Protein AF-A0A8J3HD01-F1 (afdb_monomer)

Structure (mmCIF, N/CA/C/O backbone):
data_AF-A0A8J3HD01-F1
#
_entry.id   AF-A0A8J3HD01-F1
#
loop_
_atom_site.group_PDB
_atom_site.id
_atom_site.type_symbol
_atom_site.label_atom_id
_atom_site.label_alt_id
_atom_site.label_comp_id
_atom_site.label_asym_id
_atom_site.label_entity_id
_atom_site.label_seq_id
_atom_site.pdbx_PDB_ins_code
_atom_site.Cartn_x
_atom_site.Cartn_y
_atom_site.Cartn_z
_atom_site.occupancy
_atom_site.B_iso_or_equiv
_atom_site.auth_seq_id
_atom_site.auth_comp_id
_atom_site.auth_asym_id
_atom_site.auth_atom_id
_atom_site.pdbx_PDB_model_num
ATOM 1 N N . MET A 1 1 ? -0.142 12.625 21.806 1.00 66.31 1 MET A N 1
ATOM 2 C CA . MET A 1 1 ? -0.896 11.847 22.813 1.00 66.31 1 MET A CA 1
ATOM 3 C C . MET A 1 1 ? 0.107 11.122 23.702 1.00 66.31 1 MET A C 1
ATOM 5 O O . MET A 1 1 ? 1.236 10.951 23.248 1.00 66.31 1 MET A O 1
ATOM 9 N N . PRO A 1 2 ? -0.242 10.754 24.945 1.00 87.06 2 PRO A N 1
ATOM 10 C CA . PRO A 1 2 ? 0.583 9.859 25.759 1.00 87.06 2 PRO A CA 1
ATOM 11 C C . PRO A 1 2 ? 0.870 8.548 25.009 1.00 87.06 2 PRO A C 1
ATOM 13 O O . PRO A 1 2 ? 0.038 8.107 24.218 1.00 87.06 2 PRO A O 1
ATOM 16 N N . ALA A 1 3 ? 2.041 7.943 25.222 1.00 82.75 3 ALA A N 1
ATOM 17 C CA . ALA A 1 3 ? 2.450 6.726 24.508 1.00 82.75 3 ALA A CA 1
ATOM 18 C C . ALA A 1 3 ? 1.580 5.498 24.847 1.00 82.75 3 ALA A C 1
ATOM 20 O O . ALA A 1 3 ? 1.544 4.533 24.094 1.00 82.75 3 ALA A O 1
ATOM 21 N N . ASP A 1 4 ? 0.886 5.552 25.978 1.00 86.56 4 ASP A N 1
ATOM 22 C CA . ASP A 1 4 ? -0.001 4.537 26.538 1.00 86.56 4 ASP A CA 1
ATOM 23 C C . ASP A 1 4 ? -1.487 4.804 26.247 1.00 86.56 4 ASP A C 1
ATOM 25 O O . ASP A 1 4 ? -2.356 4.113 26.781 1.00 86.56 4 ASP A O 1
ATOM 29 N N . PHE A 1 5 ? -1.805 5.799 25.410 1.00 85.69 5 PHE A N 1
ATOM 30 C CA . PHE A 1 5 ? -3.188 6.055 25.026 1.00 85.69 5 PHE A CA 1
ATOM 31 C C . PHE A 1 5 ? -3.763 4.823 24.298 1.00 85.69 5 PHE A C 1
ATOM 33 O O . PHE A 1 5 ? -3.186 4.392 23.296 1.00 85.69 5 PHE A O 1
ATOM 40 N N . PRO A 1 6 ? -4.877 4.234 24.772 1.00 88.56 6 PRO A N 1
ATOM 41 C CA . PRO A 1 6 ? -5.403 3.004 24.199 1.00 88.56 6 PRO A CA 1
ATOM 42 C C . PRO A 1 6 ? -5.942 3.263 22.791 1.00 88.56 6 PRO A C 1
ATOM 44 O O . PRO A 1 6 ? -6.818 4.104 22.590 1.00 88.56 6 PRO A O 1
ATOM 47 N N . ILE A 1 7 ? -5.437 2.504 21.822 1.00 92.69 7 ILE A N 1
ATOM 48 C CA . ILE A 1 7 ? -5.885 2.529 20.427 1.00 92.69 7 ILE A CA 1
ATOM 49 C C . ILE A 1 7 ? -6.299 1.128 19.988 1.00 92.69 7 ILE A C 1
ATOM 51 O O . ILE A 1 7 ? -5.861 0.124 20.546 1.00 92.69 7 ILE A O 1
ATOM 55 N N . THR A 1 8 ? -7.172 1.059 18.988 1.00 95.44 8 THR A N 1
ATOM 56 C CA . THR A 1 8 ? -7.523 -0.189 18.304 1.00 95.44 8 THR A CA 1
ATOM 57 C C . THR A 1 8 ? -6.975 -0.112 16.890 1.00 95.44 8 THR A C 1
ATOM 59 O O . THR A 1 8 ? -7.320 0.804 16.144 1.00 95.44 8 THR A O 1
ATOM 62 N N . GLU A 1 9 ? -6.107 -1.051 16.521 1.00 95.00 9 GLU A N 1
ATOM 63 C CA . GLU A 1 9 ? -5.512 -1.062 15.188 1.00 95.00 9 GLU A CA 1
ATOM 64 C C . GLU A 1 9 ? -6.555 -1.482 14.146 1.00 95.00 9 GLU A C 1
ATOM 66 O O . GLU A 1 9 ? -7.268 -2.475 14.312 1.00 95.00 9 GLU A O 1
ATOM 71 N N . LEU A 1 10 ? -6.635 -0.745 13.035 1.00 96.31 10 LEU A N 1
ATOM 72 C CA . LEU A 1 10 ? -7.668 -0.961 12.018 1.00 96.31 10 LEU A CA 1
ATOM 73 C C . LEU A 1 10 ? -7.658 -2.394 11.455 1.00 96.31 10 LEU A C 1
ATOM 75 O O . LEU A 1 10 ? -8.717 -2.973 11.216 1.0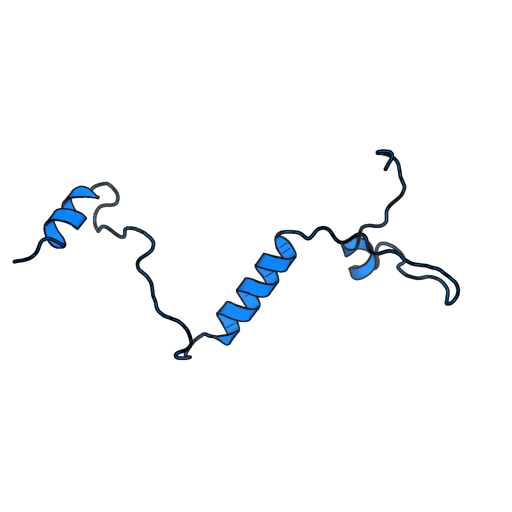0 96.31 10 LEU A O 1
ATOM 79 N N . TRP A 1 11 ? -6.479 -3.000 11.280 1.00 96.50 11 TRP A N 1
ATOM 80 C CA . TRP A 1 11 ? -6.368 -4.361 10.749 1.00 96.50 11 TRP A CA 1
ATOM 81 C C . TRP A 1 11 ? -6.991 -5.412 11.685 1.00 96.50 11 TRP A C 1
ATOM 83 O O . TRP A 1 11 ? -7.552 -6.398 11.205 1.00 96.50 11 TRP A O 1
ATOM 93 N N . GLN A 1 12 ? -6.959 -5.198 13.004 1.00 98.12 12 GLN A N 1
ATOM 94 C CA . GLN A 1 12 ? -7.596 -6.095 13.975 1.00 98.12 12 GLN A CA 1
ATOM 95 C C . GLN A 1 12 ? -9.117 -6.026 13.861 1.00 98.12 12 GLN A C 1
ATOM 97 O O . GLN A 1 12 ? -9.786 -7.052 13.955 1.00 98.12 12 GLN A O 1
ATOM 102 N N . VAL A 1 13 ? -9.664 -4.838 13.586 1.00 97.81 13 VAL A N 1
ATOM 103 C CA . VAL A 1 13 ? -11.098 -4.664 13.319 1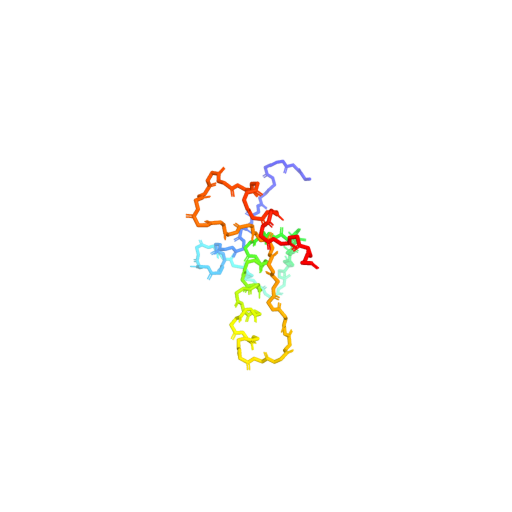.00 97.81 13 VAL A CA 1
ATOM 104 C C . VAL A 1 13 ? -11.497 -5.366 12.023 1.00 97.81 13 VAL A C 1
ATOM 106 O O . VAL A 1 13 ? -12.449 -6.142 12.011 1.00 97.81 13 VAL A O 1
ATOM 109 N N . ILE A 1 14 ? -10.743 -5.151 10.940 1.00 97.38 14 ILE A N 1
ATOM 110 C CA . ILE A 1 14 ? -11.018 -5.757 9.624 1.00 97.38 14 ILE A CA 1
ATOM 111 C C . ILE A 1 14 ? -10.956 -7.290 9.685 1.00 97.38 14 ILE A C 1
ATOM 113 O O . ILE A 1 14 ? -11.761 -7.969 9.053 1.00 97.38 14 ILE A O 1
ATOM 117 N N . THR A 1 15 ? -10.016 -7.842 10.454 1.00 98.12 15 THR A N 1
ATOM 118 C CA . THR A 1 15 ? -9.850 -9.296 10.614 1.00 98.12 15 THR A CA 1
ATOM 119 C C . THR A 1 15 ? -10.750 -9.905 11.694 1.00 98.12 15 THR A C 1
ATOM 121 O O . THR A 1 15 ? -10.704 -11.116 11.904 1.00 98.12 15 THR A O 1
ATOM 124 N N . GLY A 1 16 ? -11.570 -9.099 12.379 1.00 97.81 16 GLY A N 1
ATOM 125 C CA . GLY A 1 16 ? -12.477 -9.553 13.439 1.00 97.81 16 GLY A CA 1
ATOM 126 C C . GLY A 1 16 ? -11.798 -9.912 14.767 1.00 97.81 16 GLY A C 1
ATOM 127 O O . GLY A 1 16 ? -12.438 -10.504 15.632 1.00 97.81 16 GLY A O 1
ATOM 128 N N . GLN A 1 17 ? -10.522 -9.566 14.947 1.00 98.50 17 GLN A N 1
ATOM 129 C CA . GLN A 1 17 ? -9.770 -9.792 16.189 1.00 98.50 17 GLN A CA 1
ATOM 130 C C . GLN A 1 17 ? -10.096 -8.762 17.278 1.00 98.50 17 GLN A C 1
ATOM 132 O O . GLN A 1 17 ? -9.932 -9.047 18.462 1.00 98.50 17 GLN A O 1
ATOM 137 N N . ALA A 1 18 ? -10.577 -7.582 16.887 1.00 97.81 18 ALA A N 1
ATOM 138 C CA . ALA A 1 18 ? -11.064 -6.549 17.791 1.00 97.81 18 ALA A CA 1
ATOM 139 C C . ALA A 1 18 ? -12.425 -6.017 17.311 1.00 97.81 18 ALA A C 1
ATOM 141 O O . ALA A 1 18 ? -12.680 -5.983 16.103 1.00 97.81 18 ALA A O 1
ATOM 142 N N . PRO A 1 19 ? -13.319 -5.588 18.218 1.00 97.25 19 PRO A N 1
ATOM 143 C CA . PRO A 1 19 ? -14.557 -4.939 17.816 1.00 97.25 19 PRO A CA 1
ATOM 144 C C . PRO A 1 19 ? -14.264 -3.568 17.196 1.00 97.25 19 PRO A C 1
ATOM 146 O O . PRO A 1 19 ? -13.413 -2.822 17.674 1.00 97.25 19 PRO A O 1
ATOM 149 N N . GLY A 1 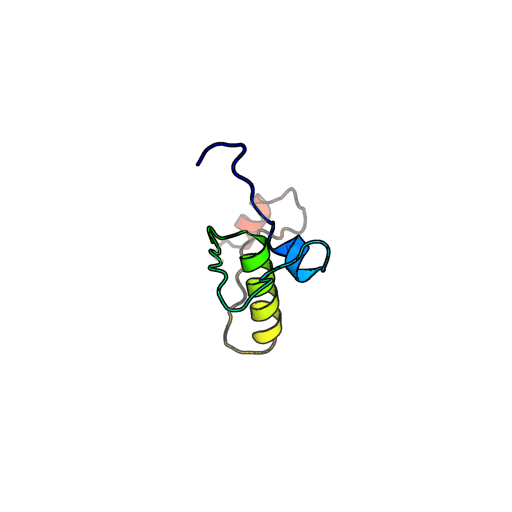20 ? -15.003 -3.222 16.143 1.00 96.44 20 GLY A N 1
ATOM 150 C CA . GLY A 1 20 ? -15.062 -1.854 15.636 1.00 96.44 20 GLY A CA 1
ATOM 151 C C . GLY A 1 20 ? -16.045 -1.015 16.454 1.00 96.44 20 GLY A C 1
ATOM 152 O O . GLY A 1 20 ? -15.976 -0.928 17.677 1.00 96.44 20 GLY A O 1
ATOM 153 N N . ARG A 1 21 ? -17.018 -0.418 15.769 1.00 97.25 21 ARG A N 1
ATOM 154 C CA . ARG A 1 21 ? -18.156 0.247 16.413 1.00 97.25 21 ARG A CA 1
ATOM 155 C C . ARG A 1 21 ? -19.053 -0.769 17.133 1.00 97.25 21 ARG A C 1
ATOM 157 O O . ARG A 1 21 ? -19.440 -1.767 16.531 1.00 97.25 21 ARG A O 1
ATOM 164 N N . THR A 1 22 ? -19.435 -0.487 18.379 1.00 97.19 22 THR A N 1
ATOM 165 C CA . THR A 1 22 ? -20.255 -1.371 19.232 1.00 97.19 22 THR A CA 1
ATOM 166 C C . THR A 1 22 ? -21.646 -0.821 19.552 1.00 97.19 22 THR A C 1
ATOM 168 O O . THR A 1 22 ? -22.512 -1.584 19.975 1.00 97.19 22 THR A O 1
ATOM 171 N N . SER A 1 23 ? -21.904 0.471 19.325 1.00 98.00 23 SER A N 1
ATOM 172 C CA . SER A 1 23 ? -23.246 1.059 19.439 1.00 98.00 23 SER A CA 1
ATOM 173 C C . SER A 1 23 ? -23.472 2.206 18.447 1.00 98.00 23 SER A C 1
ATOM 175 O O . SER A 1 23 ? -22.533 2.749 17.851 1.00 98.00 23 SER A O 1
ATOM 177 N N . THR A 1 24 ? -24.739 2.574 18.245 1.00 97.75 24 THR A N 1
ATOM 178 C CA . THR A 1 24 ? -25.134 3.701 17.383 1.00 97.75 24 THR A CA 1
ATOM 179 C C . THR A 1 24 ? -24.662 5.039 17.938 1.00 97.75 24 THR A C 1
ATOM 181 O O . THR A 1 24 ? -24.204 5.882 17.174 1.00 97.75 24 THR A O 1
ATOM 184 N N . ASP A 1 25 ? -24.698 5.193 19.261 1.00 98.19 25 ASP A N 1
ATOM 185 C CA . ASP A 1 25 ? -24.389 6.455 19.943 1.00 98.19 25 ASP A CA 1
ATOM 186 C C . ASP A 1 25 ? -22.879 6.651 20.162 1.00 98.19 25 ASP A C 1
ATOM 188 O O . ASP A 1 25 ? -22.429 7.727 20.554 1.00 98.19 25 ASP A O 1
ATOM 192 N N . GLN A 1 26 ? -22.071 5.614 19.908 1.00 97.56 26 GLN A N 1
ATOM 193 C CA . GLN A 1 26 ? -20.620 5.678 20.041 1.00 97.56 26 GLN A CA 1
ATOM 194 C C . GLN A 1 26 ? -20.017 6.656 19.023 1.00 97.56 26 GLN A C 1
ATOM 196 O O . GLN A 1 26 ? -20.305 6.607 17.828 1.00 97.56 26 GLN A O 1
ATOM 201 N N . ILE A 1 27 ? -19.093 7.507 19.452 1.00 96.25 27 ILE A N 1
ATOM 202 C CA . ILE A 1 27 ? -18.275 8.303 18.531 1.00 96.25 27 ILE A CA 1
ATOM 203 C C . ILE A 1 27 ? -16.990 7.523 18.246 1.00 96.25 27 ILE A C 1
ATOM 205 O O . ILE A 1 27 ? -16.334 7.046 19.169 1.00 96.25 27 ILE A O 1
ATOM 209 N N . THR A 1 28 ? -16.636 7.375 16.969 1.00 96.31 28 THR A N 1
ATOM 210 C CA . THR A 1 28 ? -15.413 6.687 16.528 1.00 96.31 28 THR A CA 1
ATOM 211 C C . THR A 1 28 ? -14.549 7.665 15.751 1.00 96.31 28 THR A C 1
ATOM 213 O O . THR A 1 28 ? -15.038 8.275 14.800 1.00 96.31 28 THR A O 1
ATOM 216 N N . LEU A 1 29 ? -13.280 7.789 16.127 1.00 95.25 29 LEU A N 1
ATOM 217 C CA . LEU A 1 29 ? -12.295 8.582 15.401 1.00 95.25 29 LEU A CA 1
ATOM 218 C C . LEU A 1 29 ? -11.323 7.634 14.703 1.00 95.25 29 LEU A C 1
ATOM 220 O O . LEU A 1 29 ? -10.734 6.772 15.350 1.00 95.25 29 LEU A O 1
ATOM 224 N N . PHE A 1 30 ? -11.160 7.807 13.395 1.00 95.25 30 PHE A N 1
ATOM 225 C CA . PHE A 1 30 ? -10.076 7.181 12.652 1.00 95.25 30 PHE A CA 1
ATOM 226 C C . PHE A 1 30 ? -8.972 8.220 12.454 1.00 95.25 30 PHE A C 1
ATOM 228 O O . PHE A 1 30 ? -9.122 9.142 11.654 1.00 95.25 30 PHE A O 1
ATOM 235 N N . ASP A 1 31 ? -7.902 8.098 13.236 1.00 93.62 31 ASP A N 1
ATOM 236 C CA . ASP A 1 31 ? -6.732 8.974 13.157 1.00 93.62 31 ASP A CA 1
ATOM 237 C C . ASP A 1 31 ? -5.811 8.508 12.019 1.00 93.62 31 ASP A C 1
ATOM 239 O O . ASP A 1 31 ? -4.878 7.728 12.206 1.00 93.62 31 ASP A O 1
ATOM 243 N N . SER A 1 32 ? -6.168 8.897 10.796 1.00 93.62 32 SER A N 1
ATOM 244 C CA . SER A 1 32 ? -5.473 8.476 9.583 1.00 93.62 32 SER A CA 1
ATOM 245 C C . SER A 1 32 ? -4.252 9.349 9.312 1.00 93.62 32 SER A C 1
ATOM 247 O O . SER A 1 32 ? -4.390 10.536 9.023 1.00 93.62 32 SER A O 1
ATOM 249 N N . VAL A 1 33 ? -3.068 8.738 9.297 1.00 94.44 33 VAL A N 1
ATOM 250 C CA . VAL A 1 33 ? -1.804 9.395 8.907 1.00 94.44 33 VAL A CA 1
ATOM 251 C C . VAL A 1 33 ? -1.224 8.876 7.585 1.00 94.44 33 VAL A C 1
ATOM 253 O O . VAL A 1 33 ? -0.275 9.460 7.069 1.00 94.44 33 VAL A O 1
ATOM 256 N N . GLY A 1 34 ? -1.814 7.817 7.023 1.00 94.75 34 GLY A N 1
ATOM 257 C CA . GLY A 1 34 ? -1.332 7.120 5.829 1.00 94.75 34 GLY A CA 1
ATOM 258 C C . GLY A 1 34 ? -0.271 6.061 6.141 1.00 94.75 34 GLY A C 1
ATOM 259 O O . GLY A 1 34 ? 0.586 6.247 7.010 1.00 94.75 34 GLY A O 1
ATOM 260 N N . PHE A 1 35 ? -0.320 4.932 5.431 1.00 96.31 35 PHE A N 1
ATOM 261 C CA . PHE A 1 35 ? 0.683 3.869 5.547 1.00 96.31 35 PHE A CA 1
ATOM 262 C C . PHE A 1 35 ? 1.017 3.259 4.186 1.00 96.31 35 PHE A C 1
ATOM 264 O O . PHE A 1 35 ? 0.137 3.062 3.356 1.00 96.31 35 PHE A O 1
ATOM 271 N N . ALA A 1 36 ? 2.273 2.852 3.983 1.00 97.8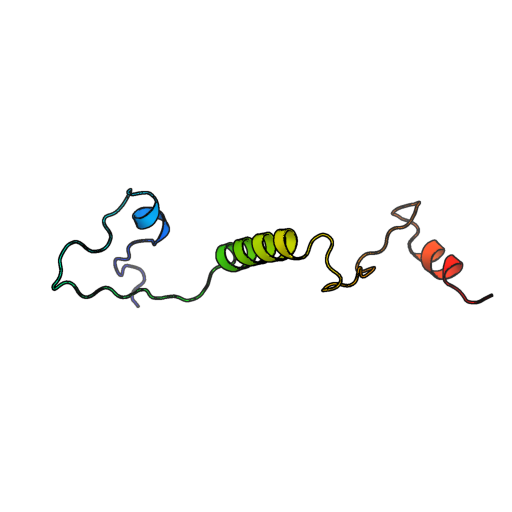1 36 ALA A N 1
ATOM 272 C CA . ALA A 1 36 ? 2.776 2.396 2.680 1.00 97.81 36 ALA A CA 1
ATOM 273 C C . ALA A 1 36 ? 2.004 1.207 2.064 1.00 97.81 36 ALA A C 1
ATOM 275 O O . ALA A 1 36 ? 2.070 0.975 0.857 1.00 97.81 36 ALA A O 1
ATOM 276 N N . ILE A 1 37 ? 1.271 0.431 2.871 1.00 97.00 37 ILE A N 1
ATOM 277 C CA . ILE A 1 37 ? 0.424 -0.662 2.373 1.00 97.00 37 ILE A CA 1
ATOM 278 C C . ILE A 1 37 ? -0.767 -0.152 1.547 1.00 97.00 37 ILE A C 1
ATOM 280 O O . ILE A 1 37 ? -1.225 -0.842 0.631 1.00 97.00 37 ILE A O 1
ATOM 284 N N . GLU A 1 38 ? -1.252 1.053 1.847 1.00 97.62 38 GLU A N 1
ATOM 285 C CA . GLU A 1 38 ? -2.328 1.726 1.118 1.00 97.62 38 GLU A CA 1
ATOM 286 C C . GLU A 1 38 ? -1.837 2.084 -0.288 1.00 97.62 38 GLU A C 1
ATOM 288 O O . GLU A 1 38 ? -2.437 1.658 -1.279 1.00 97.62 38 GLU A O 1
ATOM 293 N N . ASP A 1 39 ? -0.673 2.738 -0.375 1.00 98.19 39 ASP A N 1
ATOM 294 C CA . ASP A 1 39 ? -0.012 3.072 -1.640 1.00 98.19 39 ASP A CA 1
ATOM 295 C C . ASP A 1 39 ? 0.326 1.821 -2.453 1.00 98.19 39 ASP A C 1
ATOM 297 O O . ASP A 1 39 ? 0.053 1.755 -3.652 1.00 98.19 39 ASP A O 1
ATOM 301 N N . PHE A 1 40 ? 0.874 0.786 -1.810 1.00 98.31 40 PHE A N 1
ATOM 302 C CA . PHE A 1 40 ? 1.179 -0.484 -2.470 1.00 98.31 40 PHE A CA 1
ATOM 303 C C . PHE A 1 40 ? -0.067 -1.110 -3.106 1.00 98.31 40 PHE A C 1
ATOM 305 O O . PHE A 1 40 ? -0.026 -1.574 -4.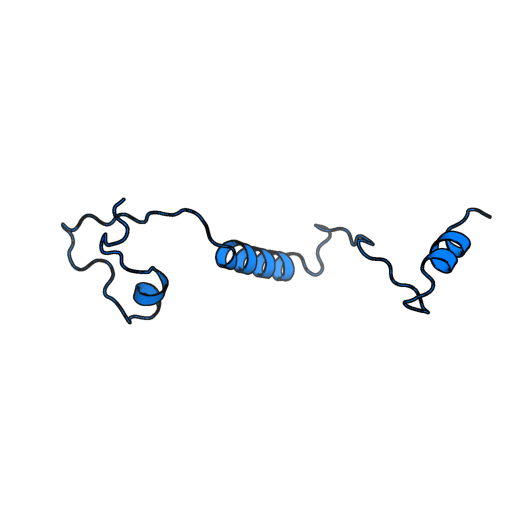251 1.00 98.31 40 PHE A O 1
ATOM 312 N N . SER A 1 41 ? -1.184 -1.109 -2.379 1.00 98.06 41 SER A N 1
ATOM 313 C CA . SER A 1 41 ? -2.453 -1.654 -2.866 1.00 98.06 41 SER A CA 1
ATOM 314 C C . SER A 1 41 ? -2.987 -0.841 -4.048 1.00 98.06 41 SER A C 1
ATOM 316 O O . SER A 1 41 ? -3.394 -1.424 -5.058 1.00 98.06 41 SER A O 1
ATOM 318 N N . ALA A 1 42 ? -2.910 0.492 -3.972 1.00 98.25 42 ALA A N 1
ATO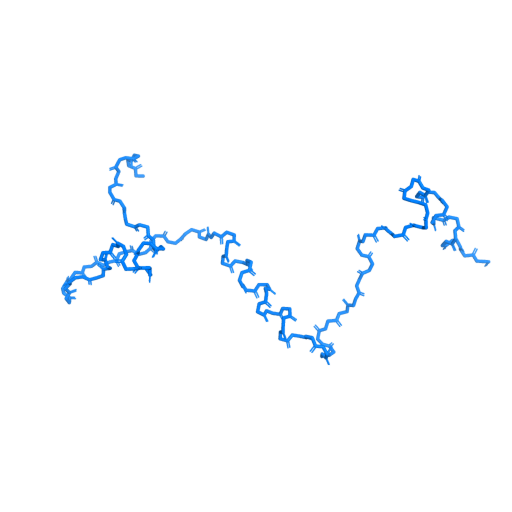M 319 C CA . ALA A 1 42 ? -3.293 1.385 -5.062 1.00 98.25 42 ALA A CA 1
ATOM 320 C C . ALA A 1 42 ? -2.414 1.190 -6.311 1.00 98.25 42 ALA A C 1
ATOM 322 O O . ALA A 1 42 ? -2.939 1.063 -7.418 1.00 98.25 42 ALA A O 1
ATOM 323 N N . LEU A 1 43 ? -1.091 1.084 -6.150 1.00 98.25 43 LEU A N 1
ATOM 324 C CA . LEU A 1 43 ? -0.154 0.857 -7.254 1.00 98.25 43 LEU A CA 1
ATOM 325 C C . LEU A 1 43 ? -0.413 -0.473 -7.965 1.00 98.25 43 LEU A C 1
ATOM 327 O O . LEU A 1 43 ? -0.396 -0.521 -9.195 1.00 98.25 43 LEU A O 1
ATOM 331 N N . ARG A 1 44 ? -0.699 -1.548 -7.219 1.00 98.12 44 ARG A N 1
ATOM 332 C CA . ARG A 1 44 ? -1.080 -2.838 -7.816 1.00 98.12 44 ARG A CA 1
ATOM 333 C C . ARG A 1 44 ? -2.363 -2.728 -8.625 1.00 98.12 44 ARG A C 1
ATOM 335 O O . ARG A 1 44 ? -2.400 -3.205 -9.755 1.00 98.12 44 ARG A O 1
ATOM 342 N N . TYR A 1 45 ? -3.380 -2.077 -8.064 1.00 98.25 45 TYR A N 1
ATOM 343 C CA . TYR A 1 45 ? -4.641 -1.854 -8.762 1.00 98.25 45 TYR A CA 1
ATOM 344 C C . TYR A 1 45 ? -4.429 -1.071 -10.065 1.00 98.25 45 TYR A C 1
ATOM 346 O O . TYR A 1 45 ? -4.884 -1.505 -11.120 1.00 98.25 45 TYR A O 1
ATOM 354 N N . ILE A 1 46 ? -3.688 0.040 -10.017 1.00 97.81 46 ILE A N 1
ATOM 355 C CA . ILE A 1 46 ? -3.403 0.864 -11.200 1.00 97.81 46 ILE A CA 1
ATOM 356 C C . ILE A 1 46 ? -2.631 0.060 -12.247 1.00 97.81 46 ILE A C 1
ATOM 358 O O . ILE A 1 46 ? -3.060 0.015 -13.398 1.00 97.81 46 ILE A O 1
ATOM 362 N N . ARG A 1 47 ? -1.545 -0.619 -11.856 1.00 96.81 47 ARG A N 1
ATOM 363 C CA . ARG A 1 47 ? -0.736 -1.466 -12.749 1.00 96.81 47 ARG A CA 1
ATOM 364 C C . ARG A 1 47 ? -1.600 -2.484 -13.494 1.00 96.81 47 ARG A C 1
ATOM 366 O O . ARG A 1 47 ? -1.487 -2.606 -14.711 1.00 96.81 47 ARG A O 1
ATOM 373 N N . ASP A 1 48 ? -2.476 -3.184 -12.777 1.00 97.12 48 ASP A N 1
ATOM 374 C CA . ASP A 1 48 ? -3.348 -4.207 -13.364 1.00 97.12 48 ASP A CA 1
ATOM 375 C C . ASP A 1 48 ? -4.429 -3.577 -14.263 1.00 97.12 48 ASP A C 1
ATOM 377 O O . ASP A 1 48 ? -4.929 -4.216 -15.191 1.00 97.12 48 ASP A O 1
ATOM 381 N N . ARG A 1 49 ? -4.788 -2.309 -14.024 1.00 97.62 49 ARG A N 1
ATOM 382 C CA . ARG A 1 49 ? -5.800 -1.595 -14.807 1.00 97.62 49 ARG A CA 1
ATOM 383 C C . ARG A 1 49 ? -5.294 -0.964 -16.100 1.00 97.62 49 ARG A C 1
ATOM 385 O O . ARG A 1 49 ? -6.075 -0.871 -17.048 1.00 97.62 49 ARG A O 1
ATOM 392 N N . ILE A 1 50 ? -4.035 -0.544 -16.139 1.00 97.31 50 ILE A N 1
ATOM 393 C CA . ILE A 1 50 ? -3.444 0.128 -17.306 1.00 97.31 50 ILE A CA 1
ATOM 394 C C . ILE A 1 50 ? -2.780 -0.842 -18.290 1.00 97.31 50 ILE A C 1
ATOM 396 O O . ILE A 1 50 ? -2.458 -0.439 -19.406 1.00 97.31 50 ILE A O 1
ATOM 400 N N . ALA A 1 51 ? -2.582 -2.108 -17.912 1.00 94.75 51 ALA A N 1
ATOM 401 C CA . ALA A 1 51 ? -1.976 -3.111 -18.783 1.00 94.75 51 ALA A CA 1
ATOM 402 C C . ALA A 1 51 ? -2.722 -3.218 -20.131 1.00 94.75 51 ALA A C 1
ATOM 404 O O . ALA A 1 51 ? -3.937 -3.411 -20.166 1.00 94.75 51 ALA A O 1
ATOM 405 N N . GLY A 1 52 ? -1.988 -3.083 -21.241 1.00 93.94 52 GLY A N 1
ATOM 406 C CA . GLY A 1 52 ? -2.544 -3.132 -22.601 1.00 93.94 52 GLY A CA 1
ATOM 407 C C . GLY A 1 52 ? -3.254 -1.856 -23.068 1.00 93.94 52 GLY A C 1
ATOM 408 O O . GLY A 1 52 ? -3.814 -1.848 -24.161 1.00 93.94 52 GLY A O 1
ATOM 409 N N . THR A 1 53 ? -3.242 -0.791 -22.265 1.00 97.25 53 THR A N 1
ATOM 410 C CA . THR A 1 53 ? -3.732 0.537 -22.666 1.00 97.25 53 THR A CA 1
ATOM 411 C C . THR A 1 53 ? -2.593 1.412 -23.190 1.00 97.25 53 THR A C 1
ATOM 413 O O . THR A 1 53 ? -1.420 1.104 -22.996 1.00 97.25 53 THR A O 1
ATOM 416 N N . ASP A 1 54 ? -2.943 2.529 -23.817 1.00 96.94 54 ASP A N 1
ATOM 417 C CA . ASP A 1 54 ? -2.037 3.606 -24.232 1.00 96.94 54 ASP A CA 1
ATOM 418 C C . ASP A 1 54 ? -1.809 4.664 -23.131 1.00 96.94 54 ASP A C 1
ATOM 420 O O . ASP A 1 54 ? -1.161 5.683 -23.360 1.00 96.94 54 ASP A O 1
ATOM 424 N N . LEU A 1 55 ? -2.306 4.422 -21.911 1.00 96.88 55 LEU A N 1
ATOM 425 C CA . LEU A 1 55 ? -2.233 5.355 -20.778 1.00 96.88 55 LEU A CA 1
ATOM 426 C C . LEU A 1 55 ? -0.890 5.324 -20.030 1.00 96.88 55 LEU A C 1
ATOM 428 O O . LEU A 1 55 ? -0.778 5.869 -18.931 1.00 96.88 55 LEU A O 1
ATOM 432 N N . TYR A 1 56 ? 0.128 4.671 -20.587 1.00 96.06 56 TYR A N 1
ATOM 433 C CA . TYR A 1 56 ? 1.468 4.635 -20.014 1.00 96.06 56 TYR A CA 1
ATOM 434 C C . TYR A 1 56 ? 2.535 4.563 -21.102 1.00 96.06 56 TYR A C 1
ATOM 436 O O . TYR A 1 56 ? 2.286 4.121 -22.221 1.00 96.06 56 TYR A O 1
ATOM 444 N N . GLN A 1 57 ? 3.748 4.970 -20.737 1.00 94.94 57 GLN A N 1
ATOM 445 C CA . GLN A 1 57 ? 4.938 4.817 -21.562 1.00 94.94 57 GLN A CA 1
ATOM 446 C C . GLN A 1 57 ? 5.959 3.945 -20.820 1.00 94.94 57 GLN A C 1
ATOM 448 O O . GLN A 1 57 ? 6.171 4.156 -19.621 1.00 94.94 57 GLN A O 1
ATOM 453 N N . PRO A 1 58 ? 6.586 2.962 -21.485 1.00 91.56 58 PRO A N 1
ATOM 454 C CA . PRO A 1 58 ? 7.750 2.288 -20.931 1.00 91.56 58 PRO A CA 1
ATOM 455 C C . PRO A 1 58 ? 8.917 3.281 -20.856 1.0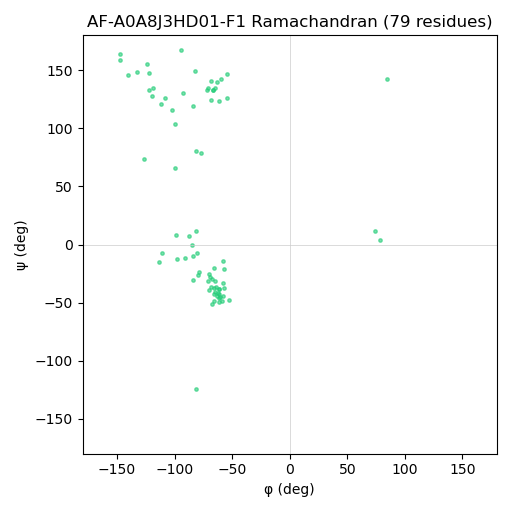0 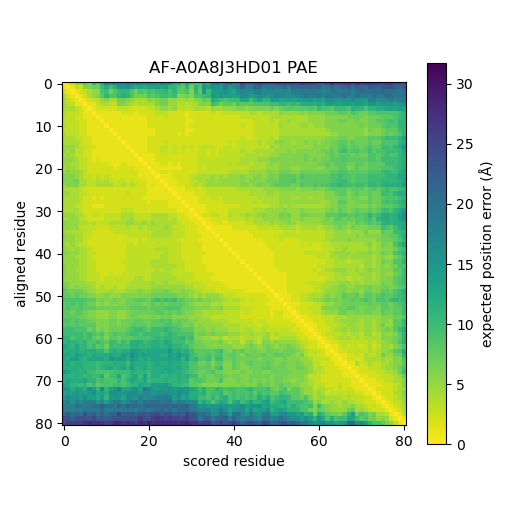91.56 58 PRO A C 1
ATOM 457 O O . PRO A 1 58 ? 9.173 4.023 -21.802 1.00 91.56 58 PRO A O 1
ATOM 460 N N . LEU A 1 59 ? 9.597 3.307 -19.711 1.00 91.00 59 LEU A N 1
ATOM 461 C CA . LEU A 1 59 ? 10.772 4.139 -19.472 1.00 91.00 59 LEU A CA 1
ATOM 462 C C . LEU A 1 59 ? 11.942 3.246 -19.075 1.00 91.00 59 LEU A C 1
ATOM 464 O O . LEU A 1 59 ? 11.809 2.426 -18.163 1.00 91.00 59 LEU A O 1
ATOM 468 N N . ASP A 1 60 ? 13.095 3.476 -19.694 1.00 88.38 60 ASP A N 1
ATOM 469 C CA . ASP A 1 60 ? 14.356 2.844 -19.311 1.00 88.38 60 ASP A CA 1
ATOM 470 C C . ASP A 1 60 ? 14.904 3.523 -18.046 1.00 88.38 60 ASP A C 1
ATOM 472 O O . ASP A 1 60 ? 15.758 4.408 -18.092 1.00 88.38 60 ASP A O 1
ATOM 476 N N . LEU A 1 61 ? 14.337 3.161 -16.891 1.00 90.44 61 LEU A N 1
ATOM 477 C CA . LEU A 1 61 ? 14.693 3.748 -15.592 1.00 90.44 61 LEU A CA 1
ATOM 478 C C . LEU A 1 61 ? 15.983 3.174 -15.002 1.00 90.44 61 LEU A C 1
ATOM 480 O O . LEU A 1 61 ? 16.635 3.832 -14.191 1.00 90.44 61 LEU A O 1
ATOM 484 N N . LEU A 1 62 ? 16.320 1.938 -15.363 1.00 89.75 62 LEU A N 1
ATOM 485 C CA . LEU A 1 62 ? 17.474 1.211 -14.849 1.00 89.75 62 LEU A CA 1
ATOM 486 C C . LEU A 1 62 ? 18.383 0.808 -16.006 1.00 89.75 62 LEU A C 1
ATOM 488 O O . LEU A 1 62 ? 17.915 0.527 -17.106 1.00 89.75 62 LEU A O 1
ATOM 492 N N . ALA A 1 63 ? 19.685 0.767 -15.737 1.00 88.56 63 ALA A N 1
ATOM 493 C CA . ALA A 1 63 ? 20.657 0.245 -16.681 1.00 88.56 63 ALA A CA 1
ATOM 494 C C . ALA A 1 63 ? 20.520 -1.281 -16.804 1.00 88.56 63 ALA A C 1
ATOM 496 O O . ALA A 1 63 ? 20.458 -1.971 -15.787 1.00 88.56 63 ALA A O 1
ATOM 497 N N . ASP A 1 64 ? 20.532 -1.784 -18.039 1.00 86.19 64 ASP A N 1
ATOM 498 C CA . ASP A 1 64 ? 20.467 -3.212 -18.368 1.00 86.19 64 ASP A CA 1
ATOM 499 C C . ASP A 1 64 ? 21.636 -3.621 -19.300 1.00 86.19 64 ASP A C 1
ATOM 501 O O . ASP A 1 64 ? 21.466 -3.722 -20.518 1.00 86.19 64 ASP A O 1
ATOM 505 N N . PRO A 1 65 ? 22.879 -3.726 -18.785 1.00 88.12 65 PRO A N 1
ATOM 506 C CA . PRO A 1 65 ? 24.037 -4.169 -19.565 1.00 88.12 65 PRO A CA 1
ATOM 507 C C . PRO A 1 65 ? 24.129 -5.700 -19.678 1.00 88.12 65 PRO A C 1
ATOM 509 O O . PRO A 1 65 ? 23.851 -6.418 -18.722 1.00 88.12 65 PRO A O 1
ATOM 512 N N . ASP A 1 66 ? 24.676 -6.197 -20.795 1.00 86.44 66 ASP A N 1
ATOM 513 C CA . ASP A 1 66 ? 24.966 -7.631 -20.97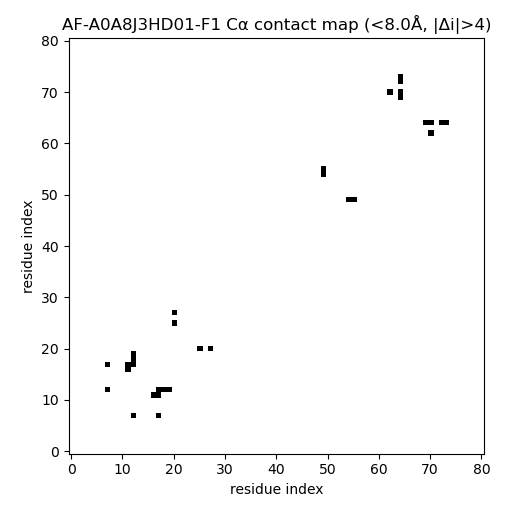7 1.00 86.44 66 ASP A CA 1
ATOM 514 C C . ASP A 1 66 ? 25.987 -8.189 -19.955 1.00 86.44 66 ASP A C 1
ATOM 516 O O . ASP A 1 66 ? 25.836 -9.315 -19.483 1.00 86.44 66 ASP A O 1
ATOM 520 N N . ASP A 1 67 ? 27.027 -7.415 -19.594 1.00 90.25 67 ASP A N 1
ATOM 521 C CA . ASP A 1 67 ? 27.852 -7.669 -18.398 1.00 90.25 67 ASP A CA 1
ATOM 522 C C . ASP A 1 67 ? 27.410 -6.691 -17.297 1.00 90.25 67 ASP A C 1
ATOM 524 O O . ASP A 1 67 ? 27.626 -5.487 -17.454 1.00 90.25 67 ASP A O 1
ATOM 528 N N . PRO A 1 68 ? 26.862 -7.161 -16.157 1.00 90.75 68 PRO A N 1
ATOM 529 C CA . PRO A 1 68 ? 26.399 -6.301 -15.061 1.00 90.75 68 PRO A CA 1
ATOM 530 C C . PRO A 1 68 ? 27.483 -5.380 -14.480 1.00 90.75 68 PRO A C 1
ATOM 532 O O . PRO A 1 68 ? 27.167 -4.455 -13.733 1.00 90.75 68 PRO A O 1
ATOM 535 N N . ARG A 1 69 ? 28.762 -5.621 -14.791 1.00 92.31 69 ARG A N 1
ATOM 536 C CA . ARG A 1 69 ? 29.896 -4.788 -14.364 1.00 92.31 69 ARG A CA 1
ATOM 537 C C . ARG A 1 69 ? 30.344 -3.785 -15.428 1.00 92.31 69 ARG A C 1
ATOM 539 O O . ARG A 1 69 ? 31.118 -2.889 -15.097 1.00 92.31 69 ARG A O 1
ATOM 546 N N . ASP A 1 70 ? 29.882 -3.907 -16.673 1.00 90.75 70 ASP A N 1
ATOM 547 C CA . ASP A 1 70 ? 30.282 -3.043 -17.789 1.00 90.75 70 ASP A CA 1
ATOM 548 C C . ASP A 1 70 ? 29.253 -1.937 -18.073 1.00 90.75 70 ASP A C 1
ATOM 550 O O . ASP A 1 70 ? 28.610 -1.873 -19.124 1.00 90.75 70 ASP A O 1
ATOM 554 N N . LEU A 1 71 ? 29.105 -1.017 -17.117 1.00 90.38 71 LEU A N 1
ATOM 555 C CA . LEU A 1 71 ? 28.255 0.161 -17.305 1.00 90.38 71 LEU A CA 1
ATOM 556 C C . LEU A 1 71 ? 28.851 1.147 -18.330 1.00 90.38 71 LEU A C 1
ATOM 558 O O . LEU A 1 71 ? 28.116 1.867 -19.004 1.00 90.38 71 LEU A O 1
ATOM 562 N N . PHE A 1 72 ? 30.180 1.179 -18.480 1.00 88.44 72 PHE A N 1
ATOM 563 C CA . PHE A 1 72 ? 30.848 2.066 -19.438 1.00 88.44 72 PHE A CA 1
ATOM 564 C C . PHE A 1 72 ? 30.598 1.631 -20.889 1.00 88.44 72 PHE A C 1
ATOM 566 O O . PHE A 1 72 ? 30.338 2.477 -21.748 1.00 88.44 72 PHE A O 1
ATOM 573 N N . GLY A 1 73 ? 30.596 0.323 -21.159 1.00 86.25 73 GLY A N 1
ATOM 574 C CA . GLY A 1 73 ? 30.252 -0.233 -22.465 1.00 86.25 73 GLY A CA 1
ATOM 575 C C . GLY A 1 73 ? 28.852 0.163 -22.940 1.00 86.25 73 GLY A C 1
ATOM 576 O O . GLY A 1 73 ? 28.666 0.408 -24.132 1.00 86.25 73 GLY A O 1
ATOM 577 N N . MET A 1 74 ? 27.881 0.334 -22.031 1.00 86.19 74 MET A N 1
ATOM 578 C CA . MET A 1 74 ? 26.557 0.870 -22.388 1.00 86.19 74 MET A CA 1
ATOM 579 C C . MET A 1 74 ? 26.629 2.293 -22.955 1.00 86.19 74 MET A C 1
ATOM 581 O O . MET A 1 74 ? 25.974 2.574 -23.957 1.00 86.19 74 MET A O 1
ATOM 585 N N . LEU A 1 75 ? 27.437 3.178 -22.356 1.00 83.94 75 LEU A N 1
ATOM 586 C CA . LEU A 1 75 ? 27.618 4.553 -22.841 1.00 83.94 75 LEU A CA 1
ATOM 587 C C . LEU A 1 75 ? 28.278 4.576 -24.222 1.00 83.94 75 LEU A C 1
ATOM 589 O O . LEU A 1 75 ? 27.858 5.337 -25.090 1.00 83.94 75 LEU A O 1
ATOM 593 N N . ALA A 1 76 ? 29.281 3.720 -24.438 1.00 84.25 76 ALA A N 1
ATOM 594 C CA . ALA A 1 76 ? 29.968 3.617 -25.723 1.00 84.25 76 ALA A CA 1
ATOM 595 C C . ALA A 1 76 ? 29.036 3.136 -26.851 1.00 84.25 76 ALA A C 1
ATOM 597 O O . ALA A 1 76 ? 29.142 3.627 -27.971 1.00 84.25 76 ALA A O 1
ATOM 598 N N . ARG A 1 77 ? 28.092 2.225 -26.562 1.00 78.50 77 ARG A N 1
ATOM 599 C CA . ARG A 1 77 ? 27.060 1.787 -27.525 1.00 78.50 77 ARG A CA 1
ATOM 600 C C . ARG A 1 77 ? 26.007 2.857 -27.818 1.00 78.50 77 ARG A C 1
ATOM 602 O O . ARG A 1 77 ? 25.466 2.877 -28.916 1.00 78.50 77 ARG A O 1
ATOM 609 N N . ALA A 1 78 ? 25.704 3.710 -26.841 1.00 79.44 78 ALA A N 1
ATOM 610 C CA . ALA A 1 78 ? 24.728 4.789 -26.978 1.00 79.44 78 ALA A CA 1
ATOM 611 C C . ALA A 1 78 ? 25.286 6.041 -27.685 1.00 79.44 78 ALA A C 1
ATOM 613 O O . ALA A 1 78 ? 24.529 6.975 -27.954 1.00 79.44 78 ALA A O 1
ATOM 614 N N . ALA A 1 79 ? 26.594 6.096 -27.966 1.00 75.88 79 ALA A N 1
ATOM 615 C CA . ALA A 1 79 ? 27.208 7.229 -28.646 1.00 75.88 79 ALA A CA 1
ATOM 616 C C . ALA A 1 79 ? 26.648 7.393 -30.079 1.00 75.88 79 ALA A C 1
ATOM 618 O O . ALA A 1 79 ? 26.451 6.390 -30.770 1.00 75.88 79 ALA A O 1
ATOM 619 N N . PRO A 1 80 ? 26.399 8.633 -30.548 1.00 67.88 80 PRO A N 1
ATOM 620 C CA . PRO A 1 80 ? 25.997 8.869 -31.930 1.00 67.88 80 PRO A CA 1
ATOM 621 C C . PRO A 1 80 ? 27.073 8.363 -32.897 1.00 67.88 80 PRO A C 1
ATOM 623 O O . PRO A 1 80 ? 28.265 8.510 -32.619 1.00 67.88 80 PRO A O 1
ATOM 626 N N . VAL A 1 81 ? 26.636 7.800 -34.026 1.00 59.97 81 VAL A N 1
ATOM 627 C CA . VAL A 1 81 ? 27.507 7.440 -35.158 1.00 59.97 81 VAL A CA 1
ATOM 628 C C . VAL A 1 81 ? 27.935 8.694 -35.912 1.00 59.97 81 VAL A C 1
ATOM 630 O O . VAL A 1 81 ? 27.058 9.560 -36.138 1.00 59.97 81 VAL A O 1
#

pLDDT: mean 92.31, std 7.57, range [59.97, 98.5]

Organism: NCBI:txid337702

InterPro domains:
  IPR003462 Ornithine cyclodeaminase/mu-crystallin [PF02423] (4-52)
  IPR023401 Ornithine cyclodeaminase, N-terminal [G3DSA:3.30.1780.10] (4-81)
  IPR036291 NAD(P)-binding domain superfamily [SSF51735] (3-77)

Mean predicted aligned error: 6.44 Å

Radius of gyration: 24.31 Å; Cα contacts (8 Å, |Δi|>4): 16; chains: 1; bounding box: 56×22×62 Å

Sequence (81 aa):
MPADFPITELWQVITGQAPGRTSTDQITLFDSVGFAIEDFSALRYIRDRIAGTDLYQPLDLLADPDDPRDLFGMLARAAPV

Secondary structure (DSSP, 8-state):
--TT-----HHHHHTTSS-----SS----------HHHHHHHHHHHHHHHTTSSS------S---SSTT-HHHHHHHHS--

Foldseek 3Di:
DPPPDDDDDVVCCVVVVDPDDDDPPDDDDDPDPDDVVVVVVVVVVVVVVCPPHPPDDDDCPDDDDPPPPPPVVVVVVVDDD

Solvent-accessible surface area (backbone atoms only — not comparable to full-atom values): 5769 Å² total; per-residue (Å²): 130,67,96,80,62,90,79,79,61,68,68,38,35,78,70,65,78,38,84,70,87,88,54,89,87,60,84,84,84,82,90,80,83,82,56,73,67,58,55,53,53,50,51,52,54,49,55,71,68,47,65,94,53,86,87,67,78,95,71,90,85,67,91,83,50,96,50,89,84,41,65,66,58,51,55,65,70,68,50,85,131